Protein AF-A0A945CCM3-F1 (afdb_monomer)

Structure (mmCIF, N/CA/C/O backbone):
data_AF-A0A945CCM3-F1
#
_entry.id   AF-A0A945CCM3-F1
#
loop_
_atom_site.group_PDB
_atom_site.id
_atom_site.type_symbol
_atom_site.label_atom_id
_atom_site.label_alt_id
_atom_site.label_comp_id
_atom_site.label_asym_id
_atom_site.label_entity_id
_atom_site.label_seq_id
_atom_site.pdbx_PDB_ins_code
_atom_site.Cartn_x
_atom_site.Cartn_y
_atom_site.Cartn_z
_atom_site.occupancy
_atom_site.B_iso_or_equiv
_atom_site.auth_seq_id
_atom_site.auth_comp_id
_atom_site.auth_asym_id
_atom_site.auth_atom_id
_atom_site.pdbx_PDB_model_num
ATOM 1 N N . PHE A 1 1 ? -11.214 -6.374 5.347 1.00 83.75 1 PHE A N 1
ATOM 2 C CA . PHE A 1 1 ? -10.699 -5.531 4.250 1.00 83.75 1 PHE A CA 1
ATOM 3 C C . PHE A 1 1 ? -11.748 -5.242 3.174 1.00 83.75 1 PHE A C 1
ATOM 5 O O . PHE A 1 1 ? -12.130 -4.092 3.069 1.00 83.75 1 PHE A O 1
ATOM 12 N N . VAL A 1 2 ? -12.295 -6.234 2.462 1.00 84.81 2 VAL A N 1
ATOM 13 C CA . VAL A 1 2 ? -13.197 -6.051 1.293 1.00 84.81 2 VAL A CA 1
ATOM 14 C C . VAL A 1 2 ? -14.316 -5.004 1.443 1.00 84.81 2 VAL A C 1
ATOM 16 O O . VAL A 1 2 ? -14.502 -4.183 0.563 1.00 84.81 2 VAL A O 1
ATOM 19 N N . LYS A 1 3 ? -15.050 -4.977 2.563 1.00 88.31 3 LYS A N 1
ATOM 20 C CA . LYS A 1 3 ? -16.146 -4.003 2.758 1.00 88.31 3 LYS A CA 1
ATOM 21 C C . LYS A 1 3 ? -15.683 -2.573 3.086 1.00 88.31 3 LYS A C 1
ATOM 23 O O . LYS A 1 3 ? -16.509 -1.673 3.123 1.00 88.31 3 LYS A O 1
ATOM 28 N N . LYS A 1 4 ? -14.392 -2.376 3.378 1.00 92.25 4 LYS A N 1
ATOM 29 C CA . LYS A 1 4 ? -13.814 -1.111 3.874 1.00 92.25 4 LYS A CA 1
ATOM 30 C C . LYS A 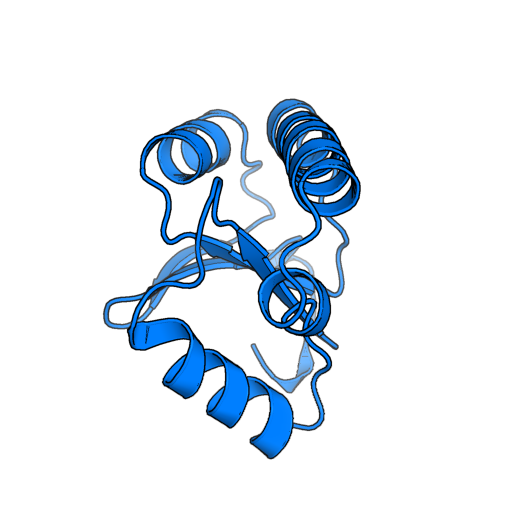1 4 ? -12.974 -0.363 2.831 1.00 92.25 4 LYS A C 1
ATOM 32 O O . LYS A 1 4 ? -12.652 0.804 3.056 1.00 92.25 4 LYS A O 1
ATOM 37 N N . TYR A 1 5 ? -12.592 -1.024 1.738 1.00 95.75 5 TYR A N 1
ATOM 38 C CA . TYR A 1 5 ? -11.670 -0.493 0.732 1.00 95.75 5 TYR A CA 1
ATOM 39 C C . TYR A 1 5 ? -12.172 -0.833 -0.666 1.00 95.75 5 TYR A C 1
ATOM 41 O O . TYR A 1 5 ? -12.671 -1.933 -0.889 1.00 95.75 5 TYR A O 1
ATOM 49 N N . ALA A 1 6 ? -12.013 0.106 -1.594 1.00 95.56 6 ALA A N 1
ATOM 50 C CA . ALA A 1 6 ? -12.473 -0.014 -2.972 1.00 95.56 6 ALA A CA 1
ATOM 51 C C . ALA A 1 6 ? -11.365 -0.479 -3.929 1.00 95.56 6 ALA A C 1
ATOM 53 O O . ALA A 1 6 ? -11.660 -0.942 -5.029 1.00 95.56 6 ALA A O 1
ATOM 54 N N . SER A 1 7 ? -10.093 -0.358 -3.536 1.00 95.50 7 SER A N 1
ATOM 55 C CA . SER A 1 7 ? -8.973 -0.676 -4.423 1.00 95.50 7 SER A CA 1
ATOM 56 C C . SER A 1 7 ? -7.760 -1.268 -3.704 1.00 95.50 7 SER A C 1
ATOM 58 O O . SER A 1 7 ? -7.655 -1.214 -2.474 1.00 95.50 7 SER A O 1
ATOM 60 N N . VAL A 1 8 ? -6.851 -1.855 -4.487 1.00 93.88 8 VAL A N 1
ATOM 61 C CA . VAL A 1 8 ? -5.528 -2.310 -4.047 1.00 93.88 8 VAL A CA 1
ATOM 62 C C . VAL A 1 8 ? -4.438 -1.621 -4.874 1.00 93.88 8 VAL A C 1
ATOM 64 O O . VAL A 1 8 ? -4.429 -1.715 -6.099 1.00 93.88 8 VAL A O 1
ATOM 67 N N . SER A 1 9 ? -3.502 -0.956 -4.202 1.00 93.19 9 SER A N 1
ATOM 68 C CA . SER A 1 9 ? -2.280 -0.400 -4.777 1.00 93.19 9 SER A CA 1
ATOM 69 C C . SER A 1 9 ? -1.110 -1.350 -4.542 1.00 93.19 9 SER A C 1
ATOM 71 O O . SER A 1 9 ? -0.804 -1.745 -3.416 1.00 93.19 9 SER A O 1
ATOM 73 N N . TYR A 1 10 ? -0.472 -1.722 -5.637 1.00 90.88 10 TYR A N 1
ATOM 74 C CA . TYR A 1 10 ? 0.744 -2.502 -5.726 1.00 90.88 10 TYR A CA 1
ATOM 75 C C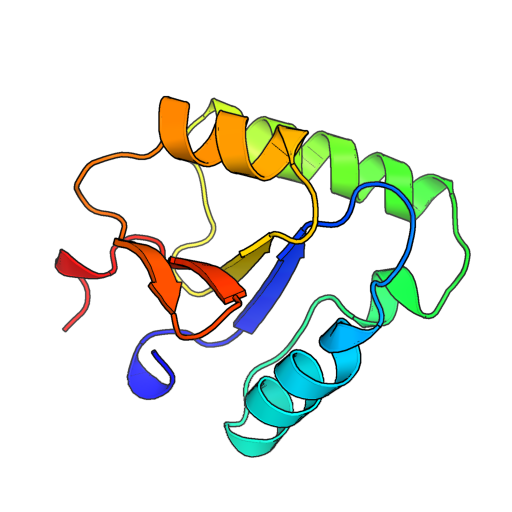 . TYR A 1 10 ? 1.973 -1.614 -5.570 1.00 90.88 10 TYR A C 1
ATOM 77 O O . TYR A 1 10 ? 2.288 -0.872 -6.499 1.00 90.88 10 TYR A O 1
ATOM 85 N N . VAL A 1 11 ? 2.675 -1.731 -4.445 1.00 89.44 11 VAL A N 1
ATOM 86 C CA . VAL A 1 11 ? 3.895 -0.971 -4.154 1.00 89.44 11 VAL A CA 1
ATOM 87 C C . VAL A 1 11 ? 5.116 -1.830 -4.486 1.00 89.44 11 VAL A C 1
ATOM 89 O O . VAL A 1 11 ? 5.592 -2.616 -3.657 1.00 89.44 11 VAL A O 1
ATOM 92 N N . PHE A 1 12 ? 5.584 -1.694 -5.730 1.00 82.94 12 PHE A N 1
ATOM 93 C CA . PHE A 1 12 ? 6.793 -2.314 -6.282 1.00 82.94 12 PHE A CA 1
ATOM 94 C C . PHE A 1 12 ? 7.665 -1.203 -6.901 1.00 82.94 12 PHE A C 1
ATOM 96 O O . PHE A 1 12 ? 7.092 -0.289 -7.479 1.00 82.94 12 PHE A O 1
ATOM 103 N N . PRO A 1 13 ? 9.006 -1.225 -6.809 1.00 64.38 13 PRO A N 1
ATOM 104 C CA . PRO A 1 13 ? 9.849 -0.155 -7.355 1.00 64.38 13 PRO A CA 1
ATOM 105 C C . PRO A 1 13 ? 10.154 -0.304 -8.848 1.00 64.38 13 PRO A C 1
ATOM 107 O O . PRO A 1 13 ? 10.482 0.683 -9.489 1.00 64.38 13 PRO A O 1
ATOM 110 N N . VAL A 1 14 ? 10.135 -1.531 -9.391 1.00 65.88 14 VAL A N 1
ATOM 111 C CA . VAL A 1 14 ? 10.690 -1.808 -10.734 1.00 65.88 14 VAL A CA 1
ATOM 112 C C . VAL A 1 14 ? 9.909 -2.874 -11.511 1.00 65.88 14 VAL A C 1
ATOM 114 O O . VAL A 1 14 ? 9.744 -2.753 -12.717 1.00 65.88 14 VAL A O 1
ATOM 117 N N . TYR A 1 15 ? 9.422 -3.945 -10.871 1.00 69.62 15 TYR A N 1
ATOM 118 C CA . TYR A 1 15 ? 8.743 -5.034 -11.588 1.00 69.62 15 TYR A CA 1
ATOM 119 C C . TYR A 1 15 ? 7.648 -5.711 -10.758 1.00 69.62 15 TYR A C 1
ATOM 121 O O . TYR A 1 15 ? 7.735 -5.785 -9.531 1.00 69.62 15 TYR A O 1
ATOM 129 N N . ALA A 1 16 ? 6.633 -6.257 -11.441 1.00 72.56 16 ALA A N 1
ATOM 130 C CA . ALA A 1 16 ? 5.536 -6.990 -10.819 1.00 72.56 16 ALA A CA 1
ATOM 131 C C . ALA A 1 16 ? 6.001 -8.347 -10.236 1.00 72.56 16 ALA A C 1
ATOM 133 O O . ALA A 1 16 ? 6.365 -9.259 -10.979 1.00 72.56 16 ALA A O 1
ATOM 134 N N . PRO A 1 17 ? 5.925 -8.564 -8.920 1.00 72.81 17 PRO A N 1
ATOM 135 C CA . PRO A 1 17 ? 6.409 -9.774 -8.263 1.00 72.81 17 PRO A CA 1
ATOM 136 C C . PRO A 1 17 ? 5.471 -10.961 -8.439 1.00 72.81 17 PRO A C 1
ATOM 138 O O . PRO A 1 17 ? 4.269 -10.785 -8.506 1.00 72.81 17 PRO A O 1
ATOM 141 N N . VAL A 1 18 ? 5.976 -12.194 -8.440 1.00 70.94 18 VAL A N 1
ATOM 142 C CA . VAL A 1 18 ? 5.209 -13.417 -8.784 1.00 70.94 18 VAL A CA 1
ATOM 143 C C . VAL A 1 18 ? 3.820 -13.528 -8.120 1.00 70.94 18 VAL A C 1
ATOM 145 O O . VAL A 1 18 ? 2.867 -13.984 -8.753 1.00 70.94 18 VAL A O 1
ATOM 148 N N . ASN A 1 19 ? 3.685 -13.076 -6.875 1.00 76.38 19 ASN A N 1
ATOM 149 C CA . ASN A 1 19 ? 2.450 -13.103 -6.088 1.00 76.38 19 ASN A CA 1
ATOM 150 C C . ASN A 1 19 ? 1.448 -11.969 -6.407 1.00 76.38 19 ASN A C 1
ATOM 152 O O . ASN A 1 19 ? 0.341 -11.960 -5.865 1.00 76.38 19 ASN A O 1
ATOM 156 N N . TRP A 1 20 ? 1.769 -11.055 -7.332 1.00 80.62 20 TRP A N 1
ATOM 157 C CA . TRP A 1 20 ? 0.859 -10.006 -7.809 1.00 80.62 20 TRP A CA 1
ATOM 158 C C . TRP A 1 20 ? -0.462 -10.597 -8.317 1.00 80.62 20 TRP A C 1
ATOM 160 O O . TRP A 1 20 ? -1.528 -10.026 -8.087 1.00 80.62 20 TRP A O 1
ATOM 170 N N . LYS A 1 21 ? -0.400 -11.787 -8.932 1.00 84.62 21 LYS A N 1
ATOM 171 C CA . LYS A 1 21 ? -1.554 -12.505 -9.493 1.00 84.62 21 LYS A CA 1
ATOM 172 C C . LYS A 1 21 ? -2.594 -12.879 -8.440 1.00 84.62 21 LYS A C 1
ATOM 174 O O . LYS A 1 21 ? -3.787 -12.758 -8.698 1.00 84.62 21 LYS A O 1
ATOM 179 N N . GLU A 1 22 ? -2.160 -13.319 -7.263 1.00 88.25 22 GLU A N 1
ATOM 180 C CA . GLU A 1 22 ? -3.059 -13.741 -6.181 1.00 88.25 22 GLU A CA 1
ATOM 181 C C . GLU A 1 22 ? -3.812 -12.539 -5.611 1.00 88.25 22 GLU A C 1
ATOM 183 O O . GLU A 1 22 ? -5.031 -12.580 -5.443 1.00 88.25 22 GLU A O 1
ATOM 188 N N . ILE A 1 23 ? -3.101 -11.426 -5.417 1.00 88.44 23 ILE A N 1
ATOM 189 C CA . ILE A 1 23 ? -3.703 -10.165 -4.982 1.00 88.44 23 ILE A CA 1
ATOM 190 C C . ILE A 1 23 ? -4.626 -9.592 -6.064 1.00 88.44 23 ILE A C 1
ATOM 192 O O . ILE A 1 23 ? -5.701 -9.090 -5.743 1.00 88.44 23 ILE A O 1
ATOM 196 N N . SER A 1 24 ? -4.258 -9.693 -7.348 1.00 89.44 24 SER A N 1
ATOM 197 C CA . SER A 1 24 ? -5.139 -9.301 -8.461 1.00 89.44 24 SER A CA 1
ATOM 198 C C . SER A 1 24 ? -6.418 -10.124 -8.474 1.00 89.44 24 SER A C 1
ATOM 200 O O . SER A 1 24 ? -7.508 -9.569 -8.596 1.00 89.44 24 SER A O 1
ATOM 202 N N . TYR A 1 25 ? -6.302 -11.440 -8.300 1.00 91.06 25 TYR A N 1
ATOM 203 C CA . TYR A 1 25 ? -7.454 -12.327 -8.231 1.00 91.06 25 TYR A CA 1
ATOM 204 C C . TYR A 1 25 ? -8.355 -11.991 -7.038 1.00 91.06 25 TYR A C 1
ATOM 206 O O . TYR A 1 25 ? -9.573 -11.896 -7.197 1.00 91.06 25 TYR A O 1
ATOM 214 N N . PHE A 1 26 ? -7.771 -11.743 -5.861 1.00 91.94 26 PHE A N 1
ATOM 215 C CA . PHE A 1 26 ? -8.507 -11.272 -4.690 1.00 91.94 26 PHE A CA 1
ATOM 216 C C . PHE A 1 26 ? -9.255 -9.965 -4.974 1.00 91.94 26 PHE A C 1
ATOM 218 O O . PHE A 1 26 ? -10.443 -9.875 -4.663 1.00 91.94 26 PHE A O 1
ATOM 225 N N . ALA A 1 27 ? -8.594 -8.974 -5.577 1.00 92.88 27 ALA A N 1
ATOM 226 C CA . ALA A 1 27 ? -9.204 -7.686 -5.882 1.00 92.88 27 ALA A CA 1
ATOM 227 C C . ALA A 1 27 ? -10.397 -7.850 -6.836 1.00 92.88 27 ALA A C 1
ATOM 229 O O . ALA A 1 27 ? -11.515 -7.462 -6.496 1.00 92.88 27 ALA A O 1
ATOM 230 N N . VAL A 1 28 ? -10.195 -8.533 -7.968 1.00 92.38 28 VAL A N 1
ATOM 231 C CA . VAL A 1 28 ? -11.240 -8.766 -8.979 1.00 92.38 28 VAL A CA 1
ATOM 232 C C . VAL A 1 28 ? -12.424 -9.535 -8.397 1.00 92.38 28 VAL A C 1
ATOM 234 O O . VAL A 1 28 ? -13.570 -9.124 -8.576 1.00 92.38 28 VAL A O 1
ATOM 237 N N . LYS A 1 29 ? -12.170 -10.613 -7.644 1.00 95.56 29 LYS A N 1
ATOM 238 C CA . LYS A 1 29 ? -13.226 -11.430 -7.021 1.00 95.56 29 LYS A CA 1
ATOM 239 C C . LYS A 1 29 ? -14.113 -10.624 -6.068 1.00 95.56 29 LYS A C 1
ATOM 241 O O . LYS A 1 29 ? -15.267 -10.985 -5.853 1.00 95.56 29 LYS A O 1
ATOM 246 N N . ASN A 1 30 ? -13.576 -9.553 -5.495 1.00 95.12 30 ASN A N 1
ATOM 247 C CA . ASN A 1 30 ? -14.258 -8.708 -4.526 1.00 95.12 30 ASN A CA 1
ATOM 248 C C . ASN A 1 30 ? -14.700 -7.351 -5.102 1.00 95.12 30 ASN A C 1
ATOM 250 O O . ASN A 1 30 ? -15.100 -6.477 -4.337 1.00 95.12 30 ASN A O 1
ATOM 254 N N . GLY A 1 31 ? -14.642 -7.164 -6.427 1.00 93.25 31 GLY A N 1
ATOM 255 C CA . GLY A 1 31 ? -15.063 -5.923 -7.086 1.00 93.25 31 GLY A CA 1
ATOM 256 C C . GLY A 1 31 ? -14.140 -4.727 -6.830 1.00 93.25 31 GLY A C 1
ATOM 257 O O . GLY A 1 31 ? -14.569 -3.586 -6.974 1.00 93.25 31 GLY A O 1
ATOM 258 N N . MET A 1 32 ? -12.891 -4.976 -6.434 1.00 95.00 32 MET A N 1
ATOM 259 C CA . MET A 1 32 ? -11.896 -3.941 -6.170 1.00 95.00 32 MET A CA 1
ATOM 260 C C . MET A 1 32 ? -11.060 -3.656 -7.420 1.00 95.00 32 MET A C 1
ATOM 262 O O . MET A 1 32 ? -10.691 -4.574 -8.158 1.00 95.00 32 MET A O 1
ATOM 266 N N . SER A 1 33 ? -10.714 -2.389 -7.638 1.00 93.12 33 SER A N 1
ATOM 267 C CA . SER A 1 33 ? -9.774 -2.000 -8.694 1.00 93.12 33 SER A CA 1
ATOM 268 C C . SER A 1 33 ? -8.320 -2.187 -8.250 1.00 93.12 33 SER A C 1
ATOM 270 O O . SER A 1 33 ? -8.026 -2.313 -7.059 1.00 93.12 33 SER A O 1
ATOM 272 N N . THR A 1 34 ? -7.391 -2.211 -9.209 1.00 91.06 34 THR A N 1
ATOM 273 C CA . THR A 1 34 ? -5.952 -2.239 -8.918 1.00 91.06 34 THR A CA 1
ATOM 274 C C . THR A 1 34 ? -5.179 -1.295 -9.832 1.00 91.06 34 THR A C 1
ATOM 276 O O . THR A 1 34 ? -5.615 -1.026 -10.952 1.00 91.06 34 THR A O 1
ATOM 279 N N . ASN A 1 35 ? -3.998 -0.846 -9.403 1.00 87.19 35 ASN A N 1
ATOM 280 C CA . ASN A 1 35 ? -3.032 -0.160 -10.273 1.00 87.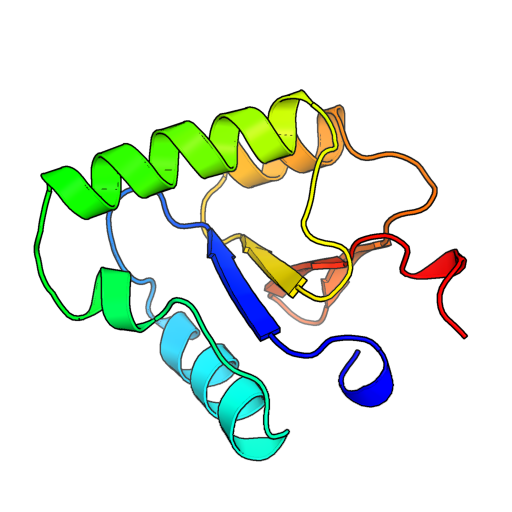19 35 ASN A CA 1
ATOM 281 C C . ASN A 1 35 ? -2.205 -1.149 -11.131 1.00 87.19 35 ASN A C 1
ATOM 283 O O . ASN A 1 35 ? -1.182 -0.767 -11.689 1.00 87.19 35 ASN A O 1
ATOM 287 N N . GLY A 1 36 ? -2.636 -2.411 -11.280 1.00 79.56 36 GLY A N 1
ATOM 288 C CA . GLY A 1 36 ? -1.907 -3.449 -12.024 1.00 79.56 36 GLY A CA 1
ATOM 289 C C . GLY A 1 36 ? -1.634 -3.105 -13.493 1.00 79.56 36 GLY A C 1
ATOM 290 O O . GLY A 1 36 ? -0.668 -3.593 -14.072 1.00 79.56 36 GLY A O 1
ATOM 291 N N . GLY A 1 37 ? -2.442 -2.219 -14.084 1.00 71.88 37 GLY A N 1
ATOM 292 C CA . GLY A 1 37 ? -2.243 -1.728 -15.449 1.00 71.88 37 GLY A CA 1
ATOM 293 C C . GLY A 1 37 ? -0.931 -0.963 -15.659 1.00 71.88 37 GLY A C 1
ATOM 294 O O . GLY A 1 37 ? -0.400 -1.021 -16.766 1.00 71.88 37 GLY A O 1
ATOM 295 N N . TYR A 1 38 ? -0.393 -0.310 -14.617 1.00 71.56 38 TYR A N 1
ATOM 296 C CA . TYR A 1 38 ? 0.925 0.338 -14.674 1.00 71.56 38 TYR A CA 1
ATOM 297 C C . TYR A 1 38 ? 2.023 -0.689 -14.941 1.00 71.56 38 TYR A C 1
ATOM 299 O O . TYR A 1 38 ? 2.854 -0.487 -15.811 1.00 71.56 38 TYR A O 1
ATOM 307 N N . TRP A 1 39 ? 1.954 -1.838 -14.273 1.00 73.38 39 TRP A N 1
ATOM 308 C CA . TRP A 1 39 ? 2.970 -2.885 -14.376 1.00 73.38 39 TRP A CA 1
ATOM 309 C C . TRP A 1 39 ? 2.834 -3.771 -15.617 1.00 73.38 39 TRP A C 1
ATOM 311 O O . TRP A 1 39 ? 3.757 -4.497 -15.973 1.00 73.38 39 TRP A O 1
ATOM 321 N N . ALA A 1 40 ? 1.675 -3.745 -16.278 1.00 70.81 40 ALA A N 1
ATOM 322 C CA . ALA A 1 40 ? 1.440 -4.501 -17.505 1.00 70.81 40 ALA A CA 1
ATOM 323 C C . ALA A 1 40 ? 2.069 -3.842 -18.744 1.00 70.81 40 ALA A C 1
ATOM 325 O O . ALA A 1 40 ? 2.228 -4.496 -19.775 1.00 70.81 40 ALA A O 1
ATOM 326 N N . ARG A 1 41 ? 2.387 -2.545 -18.671 1.00 65.38 41 ARG A N 1
ATOM 327 C CA . ARG A 1 41 ? 3.002 -1.781 -19.757 1.00 65.38 41 ARG A CA 1
ATOM 328 C C . ARG A 1 41 ? 4.384 -1.361 -19.288 1.00 65.38 41 ARG A C 1
ATOM 330 O O . ARG A 1 41 ? 4.472 -0.580 -18.357 1.00 65.38 41 ARG A O 1
ATOM 337 N N . HIS A 1 42 ? 5.436 -1.847 -19.937 1.00 67.50 42 HIS A N 1
ATOM 338 C CA . HIS A 1 42 ? 6.790 -1.387 -19.643 1.00 67.50 42 HIS A CA 1
ATOM 339 C C . HIS A 1 42 ? 6.925 0.075 -20.094 1.00 67.50 42 HIS A C 1
ATOM 341 O O . HIS A 1 42 ? 7.114 0.359 -21.278 1.00 67.50 42 HIS A O 1
ATOM 347 N N . ASN A 1 43 ? 6.689 0.998 -19.165 1.00 81.00 43 ASN A N 1
ATOM 348 C CA . ASN A 1 43 ? 6.752 2.437 -19.375 1.00 81.00 43 ASN A CA 1
ATOM 349 C C . ASN A 1 43 ? 7.506 3.042 -18.196 1.00 81.00 43 ASN A C 1
ATOM 351 O O . ASN A 1 43 ? 6.919 3.369 -17.166 1.00 81.00 43 ASN A O 1
ATOM 355 N N . GLU A 1 44 ? 8.807 3.217 -18.396 1.00 82.00 44 GLU A N 1
ATOM 356 C CA . GLU A 1 44 ? 9.743 3.707 -17.384 1.00 82.00 44 GLU A CA 1
ATOM 357 C C . GLU A 1 44 ? 9.332 5.071 -16.805 1.00 82.00 44 GLU A C 1
ATOM 359 O O . GLU A 1 44 ? 9.516 5.314 -15.615 1.00 82.00 44 GLU A O 1
ATOM 3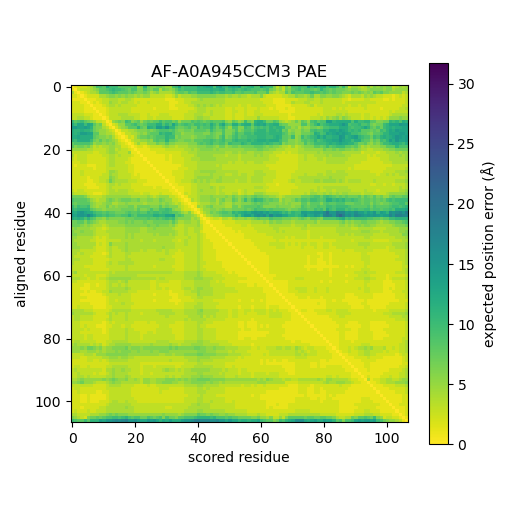64 N N . ILE A 1 45 ? 8.718 5.949 -17.611 1.00 85.75 45 ILE A N 1
ATOM 365 C CA . ILE A 1 45 ? 8.239 7.260 -17.142 1.00 85.75 45 ILE A CA 1
ATOM 366 C C . ILE A 1 45 ? 7.104 7.070 -16.134 1.00 85.75 45 ILE A C 1
ATOM 368 O O . ILE A 1 45 ? 7.134 7.647 -15.051 1.00 85.75 45 ILE A O 1
ATOM 372 N N . ALA A 1 46 ? 6.120 6.232 -16.464 1.00 82.25 46 ALA A N 1
ATOM 373 C CA . ALA A 1 46 ? 4.985 5.975 -15.582 1.00 82.25 46 ALA A CA 1
ATOM 374 C C . ALA A 1 46 ? 5.400 5.222 -14.303 1.00 82.25 46 ALA A C 1
ATOM 376 O O . ALA A 1 46 ? 4.849 5.478 -13.233 1.00 82.25 46 ALA A O 1
ATOM 377 N N . GLU A 1 47 ? 6.373 4.312 -14.401 1.00 83.25 47 GLU A N 1
ATOM 378 C CA . GLU A 1 47 ? 6.961 3.600 -13.258 1.00 83.25 47 GLU A CA 1
ATOM 379 C C . GLU A 1 47 ? 7.708 4.563 -12.319 1.00 83.25 47 GLU A C 1
ATOM 381 O O . GLU A 1 47 ? 7.530 4.510 -11.097 1.00 83.25 47 GLU A O 1
ATOM 386 N N . PHE A 1 48 ? 8.493 5.487 -12.883 1.00 85.75 48 PHE A N 1
ATOM 387 C CA . PHE A 1 48 ? 9.192 6.526 -12.128 1.00 85.75 48 PHE A CA 1
ATOM 388 C C . PHE A 1 48 ? 8.216 7.489 -11.442 1.00 85.75 48 PHE A C 1
ATOM 390 O O . PHE A 1 48 ? 8.328 7.729 -10.241 1.00 85.75 48 PHE A O 1
ATOM 397 N N . GLU A 1 49 ? 7.217 7.99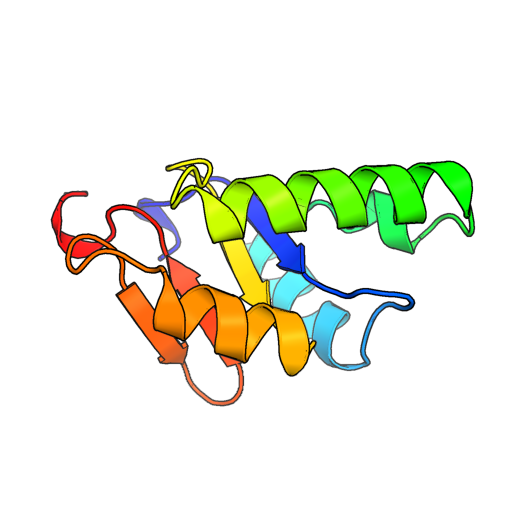5 -12.172 1.00 88.31 49 GLU A N 1
ATOM 398 C CA . GLU A 1 49 ? 6.182 8.874 -11.616 1.00 88.31 49 GLU A CA 1
ATOM 399 C C . GLU A 1 49 ? 5.410 8.193 -10.482 1.00 88.31 49 GLU A C 1
ATOM 401 O O . GLU A 1 49 ? 5.165 8.805 -9.441 1.00 88.31 49 GLU A O 1
ATOM 406 N N . TYR A 1 50 ? 5.048 6.918 -10.654 1.00 88.62 50 TYR A N 1
ATOM 407 C CA . TYR A 1 50 ? 4.410 6.142 -9.596 1.00 88.62 50 TYR A CA 1
ATOM 408 C C . TYR A 1 50 ? 5.312 6.038 -8.363 1.00 88.62 50 TYR A C 1
ATOM 410 O O . TYR A 1 50 ? 4.849 6.313 -7.257 1.00 88.62 50 TYR A O 1
ATOM 418 N N . SER A 1 51 ? 6.587 5.689 -8.554 1.00 88.19 51 SER A N 1
ATOM 419 C CA . SER A 1 51 ? 7.562 5.512 -7.471 1.00 88.19 51 SER A CA 1
ATOM 420 C C . SER A 1 51 ? 7.784 6.800 -6.671 1.00 88.19 51 SER A C 1
ATOM 422 O O . SER A 1 51 ? 7.732 6.796 -5.442 1.00 88.19 51 SER A O 1
ATOM 424 N N . GLU A 1 52 ? 7.943 7.934 -7.352 1.00 91.31 52 GLU A N 1
ATOM 425 C CA . GLU A 1 52 ? 8.086 9.241 -6.703 1.00 91.31 52 GLU A CA 1
ATOM 426 C C . GLU A 1 52 ? 6.832 9.636 -5.914 1.00 91.31 52 GLU A C 1
ATOM 428 O O . GLU A 1 52 ? 6.921 10.150 -4.794 1.00 91.31 52 GLU A O 1
ATOM 433 N N . ASN A 1 53 ? 5.649 9.388 -6.478 1.00 92.19 53 ASN A N 1
ATOM 434 C CA . ASN A 1 53 ? 4.390 9.725 -5.822 1.00 92.19 53 ASN A CA 1
ATOM 435 C C . ASN A 1 53 ? 4.127 8.829 -4.609 1.00 92.19 53 ASN A C 1
ATOM 437 O O . ASN A 1 53 ? 3.814 9.343 -3.535 1.00 92.19 53 ASN A O 1
ATOM 441 N N . ILE A 1 54 ? 4.313 7.510 -4.736 1.00 92.75 54 ILE A N 1
ATOM 442 C CA . ILE A 1 54 ? 4.081 6.582 -3.625 1.00 92.75 54 ILE A CA 1
ATOM 443 C C . ILE A 1 54 ? 5.068 6.821 -2.482 1.00 92.75 54 ILE A C 1
ATOM 445 O O . ILE A 1 54 ? 4.680 6.762 -1.316 1.00 92.75 54 ILE A O 1
ATOM 449 N N . LYS A 1 55 ? 6.321 7.180 -2.794 1.00 94.25 55 LYS A N 1
ATOM 450 C CA . LYS A 1 55 ? 7.305 7.574 -1.782 1.00 94.25 55 LYS A CA 1
ATOM 451 C C . LYS A 1 55 ? 6.825 8.778 -0.979 1.00 94.25 55 LYS A C 1
ATOM 453 O O . LYS A 1 55 ? 6.808 8.719 0.248 1.00 94.25 55 LYS A O 1
ATOM 458 N N . LYS A 1 56 ? 6.360 9.832 -1.658 1.00 95.56 56 LYS A N 1
ATOM 459 C CA . LYS A 1 56 ? 5.817 11.035 -1.007 1.00 95.56 56 LYS A CA 1
ATOM 460 C C . LYS A 1 56 ? 4.570 10.732 -0.180 1.00 95.56 56 LYS A C 1
ATOM 462 O O . LYS A 1 56 ? 4.436 11.280 0.911 1.00 95.56 56 LYS A O 1
ATOM 467 N N . GLU A 1 57 ? 3.670 9.872 -0.659 1.00 95.25 57 GLU A N 1
ATOM 468 C CA . GLU A 1 57 ? 2.499 9.439 0.119 1.00 95.25 57 GLU A CA 1
ATOM 469 C C . GLU A 1 57 ? 2.923 8.754 1.425 1.00 95.25 57 GLU A C 1
ATOM 471 O O . GLU A 1 57 ? 2.399 9.079 2.491 1.00 95.25 57 GLU A O 1
ATOM 476 N N . ILE A 1 58 ? 3.906 7.852 1.353 1.00 96.38 58 ILE A N 1
ATOM 477 C CA . ILE A 1 58 ? 4.424 7.115 2.508 1.00 96.38 58 ILE A CA 1
ATOM 478 C C . ILE A 1 58 ? 5.148 8.043 3.493 1.00 96.38 58 ILE A C 1
ATOM 480 O O . ILE A 1 58 ? 4.941 7.943 4.702 1.00 96.38 58 ILE A O 1
ATOM 484 N N . GLU A 1 59 ? 6.005 8.938 2.998 1.00 96.06 59 GLU A N 1
ATOM 485 C CA . GLU A 1 59 ? 6.768 9.887 3.822 1.00 96.06 59 GLU A CA 1
ATOM 486 C C . GLU A 1 59 ? 5.868 10.853 4.593 1.00 96.06 59 GLU A C 1
ATOM 488 O O . GLU A 1 59 ? 6.171 11.195 5.734 1.00 96.06 59 GLU A O 1
ATOM 493 N N . ASN A 1 60 ? 4.743 11.245 3.994 1.00 96.38 60 ASN A N 1
ATOM 494 C CA . ASN A 1 60 ? 3.806 12.198 4.583 1.00 96.38 60 ASN A CA 1
ATOM 495 C C . ASN A 1 60 ? 2.606 11.537 5.284 1.00 96.38 60 ASN A C 1
ATOM 497 O O . ASN A 1 60 ? 1.696 12.253 5.700 1.00 96.38 60 ASN A O 1
ATOM 501 N N . ASP A 1 61 ? 2.570 10.200 5.404 1.00 95.94 61 ASP A N 1
ATOM 502 C CA . ASP A 1 61 ? 1.430 9.447 5.965 1.00 95.94 61 ASP A CA 1
ATOM 503 C C . ASP A 1 61 ? 0.088 9.818 5.279 1.00 95.94 61 ASP A C 1
ATOM 505 O O . ASP A 1 61 ? -0.984 9.860 5.894 1.00 95.94 61 ASP A O 1
ATOM 509 N N . ALA A 1 62 ? 0.167 10.123 3.976 1.00 96.00 62 ALA A N 1
ATOM 510 C CA . ALA A 1 62 ? -0.869 10.745 3.149 1.00 96.00 62 ALA A CA 1
ATOM 511 C C . ALA A 1 62 ? -1.533 9.744 2.185 1.00 96.00 62 ALA A C 1
ATOM 513 O O . ALA A 1 62 ? -1.831 10.057 1.034 1.00 96.00 62 ALA A O 1
ATOM 514 N N . TYR A 1 63 ? -1.758 8.522 2.663 1.00 95.94 63 TYR A N 1
ATOM 515 C CA . TYR A 1 63 ? -2.362 7.442 1.887 1.00 95.94 63 TYR A CA 1
ATOM 516 C C . TYR A 1 63 ? -3.805 7.744 1.459 1.00 95.94 63 TYR A C 1
ATOM 518 O O . TYR A 1 63 ? -4.600 8.301 2.225 1.00 95.94 63 TYR A O 1
ATOM 526 N N . ASN A 1 64 ? -4.199 7.250 0.284 1.00 95.62 64 ASN A N 1
ATOM 527 C CA . ASN A 1 64 ? -5.600 7.185 -0.111 1.00 95.62 64 ASN A CA 1
ATOM 528 C C . ASN A 1 64 ? -6.368 6.256 0.839 1.00 95.62 64 ASN A C 1
ATOM 530 O O . ASN A 1 64 ? -6.100 5.057 0.937 1.00 95.62 64 ASN A O 1
ATOM 534 N N . VAL A 1 65 ? -7.364 6.816 1.523 1.00 95.69 65 VAL A N 1
ATOM 535 C CA . VAL A 1 65 ? -8.104 6.125 2.582 1.00 95.69 65 VAL A CA 1
ATOM 536 C C . VAL A 1 65 ? -8.915 4.923 2.095 1.00 95.69 65 VAL A C 1
ATOM 538 O O . VAL A 1 65 ? -9.235 4.055 2.902 1.00 95.69 65 VAL A O 1
ATOM 541 N N . ASP A 1 66 ? -9.239 4.836 0.806 1.00 96.12 66 ASP A N 1
ATOM 542 C CA . ASP A 1 66 ? -10.041 3.756 0.215 1.00 96.12 66 ASP A CA 1
ATOM 543 C C . ASP A 1 66 ? -9.201 2.689 -0.500 1.00 96.12 66 ASP A C 1
ATOM 545 O O . ASP A 1 66 ? -9.749 1.773 -1.124 1.00 96.12 66 ASP A O 1
ATOM 549 N N . THR A 1 67 ? -7.880 2.754 -0.341 1.00 96.25 67 THR A N 1
ATOM 550 C CA . THR A 1 67 ? -6.917 1.877 -1.007 1.00 96.25 67 THR A CA 1
ATOM 551 C C . THR A 1 67 ? -6.163 1.014 -0.002 1.00 96.25 67 THR A C 1
ATOM 553 O O . THR A 1 67 ? -5.634 1.510 0.989 1.00 96.25 67 THR A O 1
ATOM 556 N N . LEU A 1 68 ? -6.079 -0.291 -0.259 1.00 96.00 68 LEU A N 1
ATOM 557 C CA . LEU A 1 68 ? -5.129 -1.174 0.421 1.00 96.00 68 LEU A CA 1
ATOM 558 C C . LEU A 1 68 ? -3.779 -1.095 -0.270 1.00 96.00 68 LEU A C 1
ATOM 560 O O . LEU A 1 68 ? -3.718 -1.224 -1.485 1.00 96.00 68 LEU A O 1
ATOM 564 N N . TYR A 1 69 ? -2.703 -0.967 0.489 1.00 95.44 69 TYR A N 1
ATOM 565 C CA . TYR A 1 69 ? -1.356 -0.922 -0.062 1.00 95.44 69 TYR A CA 1
ATOM 566 C C . TYR A 1 69 ? -0.663 -2.251 0.212 1.00 95.44 69 TYR A C 1
ATOM 568 O O . TYR A 1 69 ? -0.500 -2.652 1.367 1.00 95.44 69 TYR A O 1
ATOM 576 N N . TYR A 1 70 ? -0.293 -2.947 -0.858 1.00 94.25 70 TYR A N 1
ATOM 577 C CA . TYR A 1 70 ? 0.454 -4.195 -0.804 1.00 94.25 70 TYR A CA 1
ATOM 578 C C . TYR A 1 70 ? 1.919 -3.937 -1.156 1.00 94.25 70 TYR A C 1
ATOM 580 O O . TYR A 1 70 ? 2.225 -3.491 -2.260 1.00 94.25 70 TYR A O 1
ATOM 588 N N . PHE A 1 7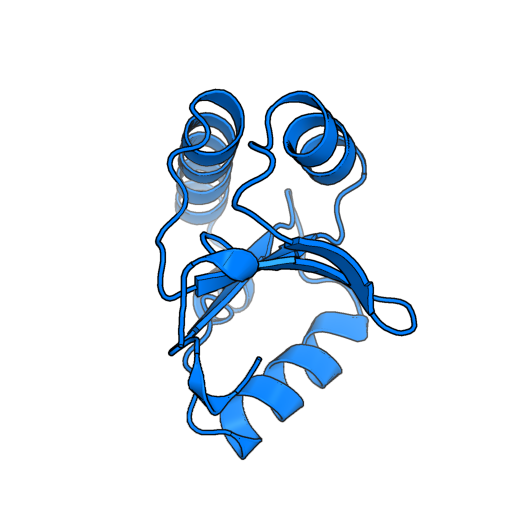1 ? 2.814 -4.249 -0.220 1.00 93.88 71 PHE A N 1
ATOM 589 C CA . PHE A 1 71 ? 4.247 -4.016 -0.355 1.00 93.88 71 PHE A CA 1
ATOM 590 C C . PHE A 1 71 ? 4.959 -5.313 -0.716 1.00 93.88 71 PHE A C 1
ATOM 592 O O . PHE A 1 71 ? 4.955 -6.271 0.063 1.00 93.88 71 PHE A O 1
ATOM 599 N N . ASN A 1 72 ? 5.619 -5.325 -1.870 1.00 89.88 72 ASN A N 1
ATOM 600 C CA . ASN A 1 72 ? 6.610 -6.360 -2.177 1.00 89.88 72 ASN A CA 1
ATOM 601 C C . ASN A 1 72 ? 8.047 -5.840 -2.129 1.00 89.88 72 ASN A C 1
ATOM 603 O O . ASN A 1 72 ? 8.987 -6.617 -2.246 1.00 89.88 72 ASN A O 1
ATOM 607 N N . ASP A 1 73 ? 8.210 -4.539 -1.940 1.00 90.50 73 ASP A N 1
ATOM 608 C CA . ASP A 1 73 ? 9.508 -3.923 -1.767 1.00 90.50 73 ASP A CA 1
ATOM 609 C C . ASP A 1 73 ? 9.879 -3.783 -0.293 1.00 90.50 73 ASP A C 1
ATOM 611 O O . ASP A 1 73 ? 9.032 -3.437 0.537 1.00 90.50 73 ASP A O 1
ATOM 615 N N . ASP A 1 74 ? 11.133 -4.085 0.036 1.00 92.31 74 ASP A N 1
ATOM 616 C CA . ASP A 1 74 ? 11.638 -3.992 1.404 1.00 92.31 74 ASP A CA 1
ATOM 617 C C . ASP A 1 74 ? 11.824 -2.530 1.839 1.00 92.31 74 ASP A C 1
ATOM 619 O O . ASP A 1 74 ? 11.428 -2.182 2.950 1.00 92.31 74 ASP A O 1
ATOM 623 N N . GLU A 1 75 ? 12.352 -1.658 0.975 1.00 93.19 75 GLU A N 1
ATOM 624 C CA . GLU A 1 75 ? 12.615 -0.251 1.303 1.00 93.19 75 GLU A CA 1
ATOM 625 C C . GLU A 1 75 ? 11.309 0.494 1.598 1.00 93.19 75 GLU A C 1
ATOM 627 O O . GLU A 1 75 ? 11.152 1.081 2.673 1.00 93.19 75 GLU A O 1
ATOM 632 N N . TYR A 1 76 ? 10.327 0.398 0.698 1.00 94.44 76 TYR A N 1
ATOM 633 C CA . TYR A 1 76 ? 9.019 1.024 0.897 1.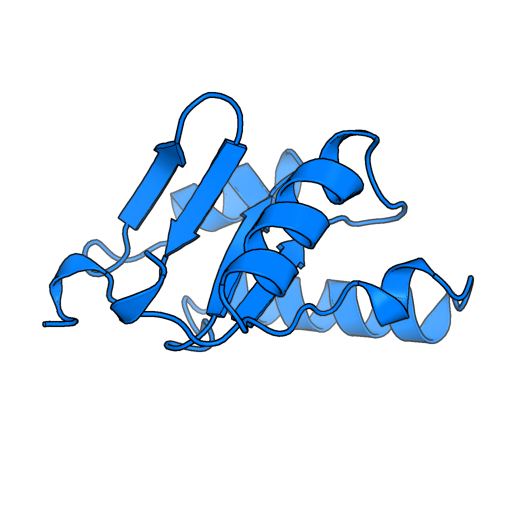00 94.44 76 TYR A CA 1
ATOM 634 C C . TYR A 1 76 ? 8.267 0.443 2.096 1.00 94.44 76 TYR A C 1
ATOM 636 O O . TYR A 1 76 ? 7.545 1.170 2.782 1.00 94.44 76 TYR A O 1
ATOM 644 N N . TRP A 1 77 ? 8.432 -0.852 2.381 1.00 96.19 77 TRP A N 1
ATOM 645 C CA . TRP A 1 77 ? 7.808 -1.482 3.543 1.00 96.19 77 TRP A CA 1
ATOM 646 C C . TRP A 1 77 ? 8.373 -0.958 4.865 1.00 96.19 77 TRP A C 1
ATOM 648 O O . TRP A 1 77 ? 7.616 -0.616 5.777 1.00 96.19 77 TRP A O 1
ATOM 658 N N . GLU A 1 78 ? 9.699 -0.881 4.982 1.00 96.81 78 GLU A N 1
ATOM 659 C CA . GLU A 1 78 ? 10.350 -0.332 6.171 1.00 96.81 78 GLU A CA 1
ATOM 660 C C . GLU A 1 78 ? 10.024 1.156 6.349 1.00 96.81 78 GLU A C 1
ATOM 662 O O . GLU A 1 78 ? 9.721 1.595 7.464 1.00 96.81 78 GLU A O 1
ATOM 667 N N . LEU A 1 79 ? 9.989 1.916 5.251 1.00 96.38 79 LEU A N 1
ATOM 668 C CA . LEU A 1 79 ? 9.598 3.324 5.258 1.00 96.38 79 LEU A CA 1
ATOM 669 C C . LEU A 1 79 ? 8.149 3.512 5.736 1.00 96.38 79 LEU A C 1
ATOM 671 O O . LEU A 1 79 ? 7.890 4.342 6.610 1.00 96.38 79 LEU A O 1
ATOM 675 N N . ALA A 1 80 ? 7.217 2.694 5.239 1.00 97.19 80 ALA A N 1
ATOM 676 C CA . ALA A 1 80 ? 5.822 2.723 5.668 1.00 97.19 80 ALA A CA 1
ATOM 677 C C . ALA A 1 80 ? 5.667 2.398 7.156 1.00 97.19 80 ALA A C 1
ATOM 679 O O . ALA A 1 80 ? 4.951 3.105 7.860 1.00 97.19 80 ALA A O 1
ATOM 680 N N . LYS A 1 81 ? 6.384 1.395 7.678 1.00 97.12 81 LYS A N 1
ATOM 681 C CA . LYS A 1 81 ? 6.375 1.088 9.121 1.00 97.12 81 LYS A CA 1
ATOM 682 C C . LYS A 1 81 ? 6.872 2.242 9.979 1.00 97.12 81 LYS A C 1
ATOM 684 O O . LYS A 1 81 ? 6.323 2.465 11.054 1.00 97.12 81 LYS A O 1
ATOM 689 N N . LYS A 1 82 ? 7.903 2.952 9.522 1.00 97.00 82 LYS A N 1
ATOM 690 C CA . LYS A 1 82 ? 8.493 4.075 10.256 1.00 97.00 82 LYS A CA 1
ATOM 691 C C . LYS A 1 82 ? 7.543 5.272 10.350 1.00 97.00 82 LYS A C 1
ATOM 693 O O . LYS A 1 82 ? 7.490 5.907 11.399 1.00 97.00 82 LYS A O 1
ATOM 698 N N . ASN A 1 83 ? 6.818 5.569 9.271 1.00 95.75 83 ASN A N 1
ATOM 699 C CA . ASN A 1 83 ? 6.016 6.791 9.159 1.00 95.75 83 ASN A CA 1
ATOM 700 C C . ASN A 1 83 ? 4.517 6.580 9.431 1.00 95.75 83 ASN A C 1
ATOM 702 O O . ASN A 1 83 ? 3.791 7.553 9.612 1.00 95.75 83 ASN A O 1
ATOM 706 N N . SER A 1 84 ? 4.043 5.329 9.478 1.00 94.06 84 SER A N 1
ATOM 707 C CA . SER A 1 84 ? 2.620 5.017 9.640 1.00 94.06 84 SER A CA 1
ATOM 708 C C . SER A 1 84 ? 2.073 5.481 10.988 1.00 94.06 84 SER A C 1
ATOM 710 O O . SER A 1 84 ? 2.552 5.091 12.054 1.00 94.06 84 SER A O 1
ATOM 712 N N . SER A 1 85 ? 0.961 6.209 10.950 1.00 94.56 85 SER A N 1
ATOM 713 C CA . SER A 1 85 ? 0.183 6.515 12.149 1.00 94.56 85 SER A CA 1
ATOM 714 C C . SER A 1 85 ? -0.532 5.287 12.730 1.00 94.56 85 S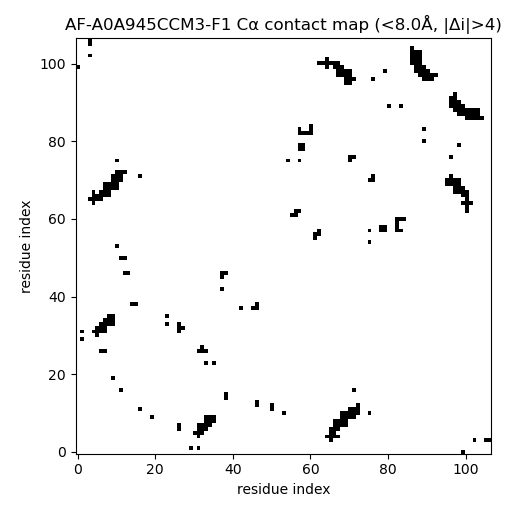ER A C 1
ATOM 716 O O . SER A 1 85 ? -0.920 4.361 12.016 1.00 94.56 85 SER A O 1
ATOM 718 N N . SER A 1 86 ? -0.810 5.320 14.039 1.00 95.00 86 SER A N 1
ATOM 719 C CA . SER A 1 86 ? -1.552 4.283 14.776 1.00 95.00 86 SER A CA 1
ATOM 720 C C . SER A 1 86 ? -3.005 4.088 14.321 1.00 95.00 86 SER A C 1
ATOM 722 O O . SER A 1 86 ? -3.636 3.095 14.681 1.00 95.00 86 SER A O 1
ATOM 724 N N . ARG A 1 87 ? -3.556 5.008 13.516 1.00 96.25 87 ARG A N 1
ATOM 725 C CA . ARG A 1 87 ? -4.896 4.876 12.914 1.00 96.25 87 ARG A CA 1
ATOM 726 C C . ARG A 1 87 ? -4.943 3.862 11.763 1.00 96.25 87 ARG A C 1
ATOM 728 O O . ARG A 1 87 ? -6.027 3.421 11.369 1.00 96.25 87 ARG A O 1
ATOM 735 N N . HIS A 1 88 ? -3.790 3.525 11.191 1.00 96.81 88 HIS A N 1
ATOM 736 C CA . HIS A 1 88 ? -3.640 2.564 10.103 1.00 96.81 88 HIS A CA 1
ATOM 737 C C . HIS A 1 88 ? -3.411 1.164 10.662 1.00 96.81 88 HIS A C 1
ATOM 739 O O . HIS A 1 88 ? -2.787 0.998 11.706 1.00 96.81 88 HIS A O 1
ATOM 745 N N . PHE A 1 89 ? -3.883 0.143 9.951 1.00 97.50 89 PHE A N 1
ATOM 746 C CA . PHE A 1 89 ? -3.335 -1.195 10.147 1.00 97.50 89 PHE A CA 1
ATOM 747 C C . PHE A 1 89 ? -2.086 -1.315 9.281 1.00 97.50 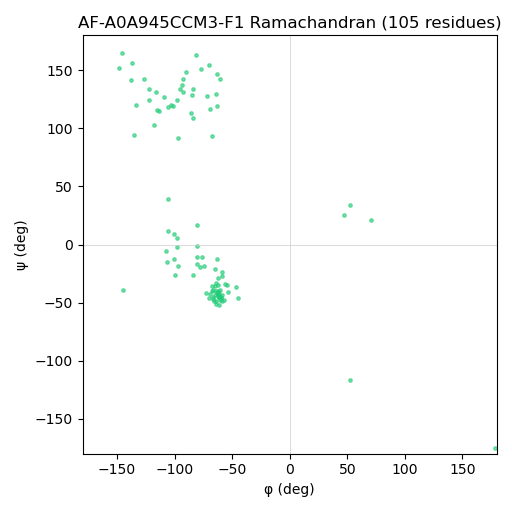89 PHE A C 1
ATOM 749 O O . PHE A 1 89 ? -2.150 -1.046 8.084 1.00 97.50 89 PHE A O 1
ATOM 756 N N . ILE A 1 90 ? -0.980 -1.748 9.875 1.00 97.62 90 ILE A N 1
ATOM 757 C CA . ILE A 1 90 ? 0.240 -2.107 9.164 1.00 97.62 90 ILE A CA 1
ATOM 758 C C . ILE A 1 90 ? 0.748 -3.435 9.713 1.00 97.62 90 ILE A C 1
ATOM 760 O O . ILE A 1 90 ? 1.010 -3.579 10.906 1.00 97.62 90 ILE A O 1
ATOM 764 N N . GLY A 1 91 ? 0.842 -4.442 8.854 1.00 96.56 91 GLY A N 1
ATOM 765 C CA . GLY A 1 91 ? 1.269 -5.764 9.285 1.00 96.56 91 GLY A CA 1
ATOM 766 C C . GLY A 1 91 ? 1.265 -6.791 8.170 1.00 96.56 91 GLY A C 1
ATOM 767 O O . GLY A 1 91 ? 1.024 -6.481 7.003 1.00 96.56 91 GLY A O 1
ATOM 768 N N . LYS A 1 92 ? 1.545 -8.037 8.549 1.00 95.69 92 LYS A N 1
ATOM 769 C CA . LYS A 1 92 ? 1.406 -9.175 7.646 1.00 95.69 92 LYS A CA 1
ATOM 770 C C . LYS A 1 92 ? 0.023 -9.795 7.805 1.00 95.69 92 LYS A C 1
ATOM 772 O O . LYS A 1 92 ? -0.412 -10.049 8.926 1.00 95.69 92 LYS A O 1
ATOM 777 N N . VAL A 1 93 ? -0.646 -10.029 6.683 1.00 92.88 93 VAL A N 1
ATOM 778 C CA . VAL A 1 93 ? -1.854 -10.853 6.585 1.00 92.88 93 VAL A CA 1
ATOM 779 C C . VAL A 1 93 ? -1.458 -12.056 5.749 1.00 92.88 93 VAL A C 1
ATOM 781 O O . VAL A 1 93 ? -1.048 -11.891 4.601 1.00 92.88 93 VAL A O 1
ATOM 784 N N . ASP A 1 94 ? -1.483 -13.239 6.355 1.00 88.94 94 ASP A N 1
ATOM 785 C CA . ASP A 1 94 ? -0.803 -14.425 5.832 1.00 88.94 94 ASP A CA 1
ATOM 786 C C . ASP A 1 94 ? 0.682 -14.115 5.545 1.00 88.94 94 ASP A C 1
ATOM 788 O O . ASP A 1 94 ? 1.438 -13.760 6.454 1.00 88.94 94 ASP A O 1
ATOM 792 N N . SER A 1 95 ? 1.111 -14.200 4.285 1.00 89.12 95 SER A N 1
ATOM 793 C CA . SER A 1 95 ? 2.463 -13.853 3.832 1.00 89.12 95 SER A CA 1
ATOM 794 C C . SER A 1 95 ? 2.576 -12.447 3.221 1.00 89.12 95 SER A C 1
ATOM 796 O O . SER A 1 95 ? 3.684 -12.021 2.886 1.00 89.12 95 SER A O 1
ATOM 798 N N . TYR A 1 96 ? 1.475 -11.695 3.105 1.00 91.44 96 TYR A N 1
ATOM 799 C CA . TYR A 1 96 ? 1.441 -10.401 2.417 1.00 91.44 96 TYR A CA 1
ATOM 800 C C . TYR A 1 96 ? 1.627 -9.234 3.382 1.00 91.44 96 TYR A C 1
ATOM 802 O O . TYR A 1 96 ? 0.975 -9.156 4.422 1.00 91.44 96 TYR A O 1
ATOM 810 N N . ARG A 1 97 ? 2.496 -8.288 3.020 1.00 95.12 97 ARG A N 1
ATOM 811 C CA . ARG A 1 97 ? 2.727 -7.051 3.775 1.00 95.12 97 ARG A CA 1
ATOM 812 C C . ARG A 1 97 ? 1.705 -6.008 3.343 1.00 95.12 97 ARG A C 1
ATOM 814 O O . ARG A 1 97 ? 1.715 -5.575 2.191 1.00 95.12 97 ARG A O 1
ATOM 821 N N . ILE A 1 98 ? 0.814 -5.644 4.256 1.00 96.06 98 ILE A N 1
ATOM 822 C CA . ILE A 1 98 ? -0.337 -4.790 3.980 1.00 96.06 98 ILE A CA 1
ATOM 823 C C . ILE A 1 98 ? -0.289 -3.557 4.879 1.00 96.06 98 ILE A C 1
ATOM 825 O O . ILE A 1 98 ? -0.131 -3.677 6.096 1.00 96.06 98 ILE A O 1
ATOM 829 N N . LEU A 1 99 ? -0.512 -2.389 4.277 1.00 97.56 99 LEU A N 1
ATOM 830 C CA . LEU A 1 99 ? -0.975 -1.193 4.975 1.00 97.56 99 LEU A CA 1
ATOM 831 C C . LEU A 1 99 ? -2.422 -0.925 4.560 1.00 97.56 99 LEU A C 1
ATOM 833 O O . LEU A 1 99 ? -2.752 -0.852 3.376 1.00 97.56 99 LEU A O 1
ATOM 837 N N . ALA A 1 100 ? -3.294 -0.787 5.551 1.00 97.38 100 ALA A N 1
ATOM 838 C CA . ALA A 1 100 ? -4.692 -0.442 5.373 1.00 97.38 100 ALA A CA 1
ATOM 839 C C . ALA A 1 100 ? -4.970 0.901 6.076 1.00 97.38 100 ALA A C 1
ATOM 841 O O . ALA A 1 100 ? -5.080 0.955 7.312 1.00 97.38 100 ALA A O 1
ATOM 842 N N . PRO A 1 101 ? -5.073 2.002 5.311 1.00 97.38 101 PRO A N 1
ATOM 843 C CA . PRO A 1 101 ? -5.275 3.332 5.862 1.00 97.38 101 PRO A CA 1
ATOM 844 C C . PRO A 1 101 ? -6.582 3.427 6.647 1.00 97.38 101 PRO A C 1
ATOM 846 O O . PRO A 1 101 ? -7.598 2.834 6.283 1.00 97.38 101 PRO A O 1
ATOM 849 N N . ASN A 1 102 ? -6.560 4.179 7.743 1.00 97.06 102 ASN A N 1
ATOM 850 C CA . ASN A 1 102 ? -7.676 4.401 8.669 1.00 97.06 102 ASN A CA 1
ATOM 851 C C . ASN A 1 102 ? -8.441 3.133 9.103 1.00 97.06 102 ASN A C 1
ATOM 853 O O . ASN A 1 102 ? -9.614 3.218 9.466 1.00 97.06 102 ASN A O 1
ATOM 857 N N . TYR A 1 103 ? -7.806 1.956 9.084 1.00 96.69 103 TYR A N 1
ATOM 858 C CA . TYR A 1 103 ? -8.472 0.675 9.338 1.00 96.69 103 TYR A CA 1
ATOM 859 C C . TYR A 1 103 ? -9.259 0.640 10.654 1.00 96.69 103 TYR A C 1
ATOM 861 O O . TYR A 1 103 ? -10.381 0.125 10.690 1.00 96.69 103 TYR A O 1
ATOM 869 N N . PHE A 1 104 ? -8.686 1.220 11.712 1.00 94.94 104 PHE A N 1
ATOM 870 C CA . PHE A 1 104 ? -9.286 1.262 13.047 1.00 94.94 104 PHE A CA 1
ATOM 871 C C . PHE A 1 104 ? -10.341 2.365 13.216 1.00 94.94 104 PHE A C 1
ATOM 873 O O . PHE A 1 104 ? -11.071 2.361 14.201 1.00 94.94 104 PHE A O 1
ATOM 880 N N . LEU A 1 105 ? -10.448 3.289 12.256 1.00 93.50 105 LEU A N 1
ATOM 881 C CA . LEU A 1 105 ? -11.458 4.354 12.238 1.00 93.50 105 LEU A CA 1
ATOM 882 C C . LEU A 1 105 ? -12.638 4.024 11.314 1.00 93.50 105 LEU A C 1
ATOM 884 O O . LEU A 1 105 ? -13.748 4.515 11.516 1.00 93.50 105 LEU A O 1
ATOM 888 N N . LYS A 1 106 ? -12.410 3.193 10.291 1.00 88.25 106 LYS A N 1
ATOM 889 C CA . LYS A 1 106 ? -13.453 2.742 9.368 1.00 88.25 106 LYS A CA 1
ATOM 890 C C . LYS A 1 106 ? -14.381 1.747 10.060 1.00 88.25 106 LYS A C 1
ATOM 892 O O . LYS A 1 106 ? -13.908 0.751 10.613 1.00 88.25 106 LYS A O 1
ATOM 897 N N . LYS A 1 107 ? -15.688 2.004 9.988 1.00 74.44 107 LYS A N 1
ATOM 898 C CA . LYS A 1 107 ? -16.736 1.077 10.438 1.00 74.44 107 LYS A CA 1
ATOM 899 C C . LYS A 1 107 ? -16.855 -0.099 9.472 1.00 74.44 107 LYS A C 1
ATOM 901 O O . LYS A 1 107 ? -16.784 0.136 8.249 1.00 74.44 107 LYS A O 1
#

Sequence (107 aa):
FVKKYASVSYVFPVYAPVNWKEISYFAVKNGMSTNGGYWARHNEIAEFEYSENIKKEIENDAYNVDTLYYFNDDEYWELAKKNSSSRHFIGKVDSYRILAPNYFLKK

Secondary structure (DSSP, 8-state):
-TTT-SEEEEE-SSS--TTHHHHHHHHHHTT-EESHHHHHS--HHHHHHHHHHHHHHHHTT---TTEEEEE--HHHHHHHHHH--TTSEEEEETTEEEEETTTTT--

Mean predicted aligned error: 3.82 Å

Foldseek 3Di:
DLVQAQAEEEDDQAADDPCNVVVVVVQVVSNHYYPVVLRVDPDVVSSVVVNVVLLVCQQQVNDDQRYKYWDPDPVSLVSNVVRHDPLWDFDDDPNITIIHHSPVVTD

Nearest PDB structures (foldseek):
  6jqq-assembly1_B  TM=6.334E-01  e=7.753E+00  Escherichia coli ISC7
  7sxm-assembly1_F  TM=3.993E-01  e=3.774E+00  Methanothermobacter marburgensis str. Marburg
  5n28-assembly1_F  TM=4.096E-01  e=9.435E+00  Methanotorris formicicus Mc-S-70

Radius of gyration: 13.01 Å; Cα contacts (8 Å, |Δi|>4): 153; chains: 1; bounding box: 29×27×34 Å

pLDDT: mean 89.6, std 8.63, range [64.38, 97.62]

Solvent-accessible surface area (backbone atoms only — not comparable to full-atom values): 6146 Å² total; per-residue (Å²): 109,72,95,65,35,53,30,41,40,77,45,54,81,84,64,82,53,90,65,53,59,59,56,49,49,54,28,55,79,65,75,24,49,62,58,61,68,61,67,73,44,97,43,70,66,63,47,49,54,47,45,58,49,53,49,52,26,36,73,65,58,57,64,61,60,45,33,31,38,39,42,80,34,69,68,65,42,55,47,35,66,74,44,54,57,88,49,34,42,74,47,70,59,90,92,44,40,37,38,32,42,44,48,80,73,57,124